Protein AF-A0AAD7Z5D0-F1 (afdb_monomer_lite)

Structure (mmCIF, N/CA/C/O backbone):
data_AF-A0AAD7Z5D0-F1
#
_entry.id   AF-A0AAD7Z5D0-F1
#
loop_
_atom_site.group_PDB
_atom_site.id
_atom_site.type_symbol
_atom_site.label_atom_id
_atom_site.label_alt_id
_atom_site.label_comp_id
_atom_site.label_asym_id
_atom_site.label_entity_id
_atom_site.label_seq_id
_atom_site.pdbx_PDB_ins_code
_atom_site.Cartn_x
_atom_site.Cartn_y
_atom_site.Cartn_z
_atom_site.occupancy
_atom_site.B_iso_or_equiv
_atom_site.auth_seq_id
_atom_site.auth_comp_id
_atom_site.auth_asym_id
_atom_site.auth_atom_id
_atom_site.pdbx_PDB_model_num
ATOM 1 N N . MET A 1 1 ? 23.595 -23.098 -38.738 1.00 36.53 1 MET A N 1
ATOM 2 C CA . MET A 1 1 ? 22.506 -22.731 -37.810 1.00 36.53 1 MET A CA 1
ATOM 3 C C . MET A 1 1 ? 22.556 -21.220 -37.658 1.00 36.53 1 MET A C 1
ATOM 5 O O . MET A 1 1 ? 23.361 -20.707 -36.896 1.00 36.53 1 MET A O 1
ATOM 9 N N . THR A 1 2 ? 21.858 -20.511 -38.540 1.00 38.28 2 THR A N 1
ATOM 10 C CA . THR A 1 2 ? 21.920 -19.050 -38.651 1.00 38.28 2 THR A CA 1
ATOM 11 C C . THR A 1 2 ? 20.898 -18.432 -37.714 1.00 38.28 2 THR A C 1
ATOM 13 O O . THR A 1 2 ? 19.719 -18.778 -37.761 1.00 38.28 2 THR A O 1
ATOM 16 N N . VAL A 1 3 ? 21.382 -17.541 -36.854 1.00 41.56 3 VAL A N 1
ATOM 17 C CA . VAL A 1 3 ? 20.580 -16.677 -35.994 1.00 41.56 3 VAL A CA 1
ATOM 18 C C . VAL A 1 3 ? 19.676 -15.852 -36.906 1.00 41.56 3 VAL A C 1
ATOM 20 O O . VAL A 1 3 ? 20.139 -14.941 -37.585 1.00 41.56 3 VAL A O 1
ATOM 23 N N . TYR A 1 4 ? 18.395 -16.211 -36.978 1.00 44.91 4 TYR A N 1
ATOM 24 C CA . TYR A 1 4 ? 17.385 -15.284 -37.460 1.00 44.91 4 TYR A CA 1
ATOM 25 C C . TYR A 1 4 ? 17.312 -14.177 -36.415 1.00 44.91 4 TYR A C 1
ATOM 27 O O . TYR A 1 4 ? 16.747 -14.367 -35.339 1.00 44.91 4 TYR A O 1
ATOM 35 N N . GLU A 1 5 ? 17.937 -13.038 -36.708 1.00 45.22 5 GLU A N 1
ATOM 36 C CA . GLU A 1 5 ? 17.590 -11.789 -36.047 1.00 45.22 5 GLU A CA 1
ATOM 37 C C . GLU A 1 5 ? 16.078 -11.624 -36.205 1.00 45.22 5 GLU A C 1
ATOM 39 O O . GLU A 1 5 ? 15.574 -11.440 -37.317 1.00 45.22 5 GLU A O 1
ATOM 44 N N . LEU A 1 6 ? 15.342 -11.764 -35.100 1.00 42.31 6 LEU A N 1
ATOM 45 C CA . LEU A 1 6 ? 13.934 -11.402 -35.022 1.00 42.31 6 LEU A CA 1
ATOM 46 C C . LEU A 1 6 ? 13.858 -9.879 -35.188 1.00 42.31 6 LEU A C 1
ATOM 48 O O . LEU A 1 6 ? 13.730 -9.121 -34.228 1.00 42.31 6 LEU A O 1
ATOM 52 N N . ASN A 1 7 ? 13.985 -9.412 -36.426 1.00 45.28 7 ASN A N 1
ATOM 53 C CA . ASN A 1 7 ? 13.687 -8.042 -36.782 1.00 45.28 7 ASN A CA 1
ATOM 54 C C . ASN A 1 7 ? 12.169 -7.893 -36.688 1.00 45.28 7 ASN A C 1
ATOM 56 O O . ASN A 1 7 ? 11.443 -8.108 -37.655 1.00 45.28 7 ASN A O 1
ATOM 60 N N . LEU A 1 8 ? 11.692 -7.515 -35.496 1.00 54.72 8 LEU A N 1
ATOM 61 C CA . LEU A 1 8 ? 10.301 -7.124 -35.241 1.00 54.72 8 LEU A CA 1
ATOM 62 C C . LEU A 1 8 ? 9.867 -5.909 -36.085 1.00 54.72 8 LEU A C 1
ATOM 64 O O . LEU A 1 8 ? 8.707 -5.512 -36.026 1.00 54.72 8 LEU A O 1
ATOM 68 N N . TRP A 1 9 ? 10.786 -5.305 -36.849 1.00 55.31 9 TRP A N 1
ATOM 69 C CA . TRP A 1 9 ? 10.556 -4.099 -37.626 1.00 55.31 9 TRP A CA 1
ATOM 70 C C . TRP A 1 9 ? 11.043 -4.233 -39.076 1.00 55.31 9 TRP A C 1
ATOM 72 O O . TRP A 1 9 ? 12.188 -4.634 -39.301 1.00 55.31 9 TRP A O 1
ATOM 82 N N . PRO A 1 10 ? 10.231 -3.856 -40.082 1.00 53.78 10 PRO A N 1
ATOM 83 C CA . PRO A 1 10 ? 10.698 -3.786 -41.456 1.00 53.78 10 PRO A CA 1
ATOM 84 C C . PRO A 1 10 ? 11.733 -2.652 -41.610 1.00 53.78 10 PRO A C 1
ATOM 86 O O . PRO A 1 10 ? 11.481 -1.525 -41.172 1.00 53.78 10 PRO A O 1
ATOM 89 N N . PRO A 1 11 ? 12.860 -2.890 -42.307 1.00 56.50 11 PRO A N 1
ATOM 90 C CA . PRO A 1 11 ? 14.004 -1.969 -42.377 1.00 56.50 11 PRO A CA 1
ATOM 91 C C . PRO A 1 11 ? 13.724 -0.626 -43.082 1.00 56.50 11 PRO A C 1
ATOM 93 O O . PRO A 1 11 ? 14.608 0.221 -43.177 1.00 56.50 11 PRO A O 1
ATOM 96 N N . ARG A 1 12 ? 12.503 -0.404 -43.590 1.00 54.34 12 ARG A N 1
ATOM 97 C CA . ARG A 1 12 ? 12.103 0.828 -44.294 1.00 54.34 12 ARG A CA 1
ATOM 98 C C . ARG A 1 12 ? 11.588 1.941 -43.374 1.00 54.34 12 ARG A C 1
ATOM 100 O O . ARG A 1 12 ? 11.485 3.079 -43.823 1.00 54.34 12 ARG A O 1
ATOM 107 N N . LEU A 1 13 ? 11.290 1.654 -42.106 1.00 52.97 13 LEU A N 1
ATOM 108 C CA . LEU A 1 13 ? 10.893 2.661 -41.117 1.00 52.97 13 LEU A CA 1
ATOM 109 C C . LEU A 1 13 ? 12.085 2.974 -40.203 1.00 52.97 13 LEU A C 1
ATOM 111 O O . LEU A 1 13 ? 12.395 2.204 -39.302 1.00 52.97 13 LEU A O 1
ATOM 115 N N . LYS A 1 14 ? 12.752 4.114 -40.438 1.00 53.16 14 LYS A N 1
ATOM 116 C CA . LYS A 1 14 ? 13.919 4.591 -39.660 1.00 53.16 14 LYS A CA 1
ATOM 117 C C . LYS A 1 14 ? 13.649 4.762 -38.156 1.00 53.16 14 LYS A C 1
ATOM 119 O O . LYS A 1 14 ? 14.599 4.794 -37.383 1.00 53.16 14 LYS A O 1
ATOM 124 N N . HIS A 1 15 ? 12.382 4.859 -37.749 1.00 52.25 15 HIS A N 1
ATOM 125 C CA . HIS A 1 15 ? 11.949 4.951 -36.356 1.00 52.25 15 HIS A CA 1
ATOM 126 C C . HIS A 1 15 ? 10.662 4.136 -36.158 1.00 52.25 15 HIS A C 1
ATOM 128 O O . HIS A 1 15 ? 9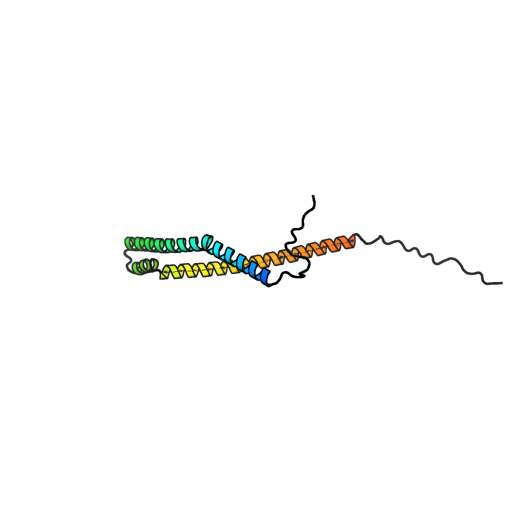.826 4.113 -37.071 1.00 52.25 15 HIS A O 1
ATOM 134 N N . PRO A 1 16 ? 10.464 3.485 -34.994 1.00 56.47 16 PRO A N 1
ATOM 135 C CA . PRO A 1 16 ? 9.164 2.927 -34.658 1.00 56.47 16 PRO A CA 1
ATOM 136 C C . PRO A 1 16 ? 8.124 4.064 -34.704 1.00 56.47 16 PRO A C 1
ATOM 138 O O . PRO A 1 16 ? 8.398 5.160 -34.207 1.00 56.47 16 PRO A O 1
ATOM 141 N N . PRO A 1 17 ? 6.948 3.858 -35.321 1.00 66.50 17 PRO A N 1
ATOM 142 C CA . PRO A 1 17 ? 5.881 4.832 -35.323 1.00 66.50 17 PRO A CA 1
ATOM 143 C C . PRO A 1 17 ? 5.526 5.077 -33.864 1.00 66.50 17 PRO A C 1
ATOM 145 O O . PRO A 1 17 ? 5.142 4.152 -33.149 1.00 66.50 17 PRO A O 1
ATOM 148 N N . LEU A 1 18 ? 5.686 6.327 -33.436 1.00 69.75 18 LEU A N 1
ATOM 149 C CA . LEU A 1 18 ? 5.478 6.802 -32.067 1.00 69.75 18 LEU A CA 1
ATOM 150 C C . LEU A 1 18 ? 4.188 6.231 -31.442 1.00 69.75 18 LEU A C 1
ATOM 152 O O . LEU A 1 18 ? 4.152 5.872 -30.272 1.00 69.75 18 LEU A O 1
ATOM 156 N N . ILE A 1 19 ? 3.160 6.055 -32.278 1.00 72.00 19 ILE A N 1
ATOM 157 C CA . ILE A 1 19 ? 1.860 5.461 -31.958 1.00 72.00 19 ILE A CA 1
ATOM 158 C C . ILE A 1 19 ? 1.975 4.014 -31.449 1.00 72.00 19 ILE A C 1
ATOM 160 O O . ILE A 1 19 ? 1.352 3.686 -30.448 1.00 72.00 19 ILE A O 1
ATOM 164 N N . HIS A 1 20 ? 2.775 3.145 -32.075 1.00 72.38 20 HIS A N 1
ATOM 165 C CA . HIS A 1 20 ? 2.942 1.761 -31.603 1.00 72.38 20 HIS A CA 1
ATOM 166 C C . HIS A 1 20 ? 3.660 1.704 -30.252 1.00 72.38 20 HIS A C 1
ATOM 168 O O . HIS A 1 20 ? 3.299 0.892 -29.404 1.00 72.38 20 HIS A O 1
ATOM 174 N N . MET A 1 21 ? 4.638 2.586 -30.028 1.00 76.12 21 MET A N 1
ATOM 175 C CA . MET A 1 21 ? 5.314 2.690 -28.732 1.00 76.12 21 MET A CA 1
ATOM 176 C C . MET A 1 21 ? 4.361 3.186 -27.638 1.00 76.12 21 MET A C 1
ATOM 178 O O . MET A 1 21 ? 4.342 2.616 -26.550 1.00 76.12 21 MET A O 1
ATOM 182 N N . LEU A 1 22 ? 3.530 4.187 -27.942 1.00 76.44 22 LEU A N 1
ATOM 183 C CA . LEU A 1 22 ? 2.511 4.701 -27.024 1.00 76.44 22 LEU A CA 1
ATOM 184 C C . LEU A 1 22 ? 1.445 3.649 -26.694 1.00 76.44 22 LEU A C 1
ATOM 186 O O . LEU A 1 22 ? 1.100 3.483 -25.528 1.00 76.44 22 LEU A O 1
ATOM 190 N N . ILE A 1 23 ? 0.963 2.901 -27.694 1.00 80.62 23 ILE A N 1
ATOM 191 C CA . ILE A 1 23 ? 0.005 1.804 -27.483 1.00 80.62 23 ILE A CA 1
ATOM 192 C C . ILE A 1 23 ? 0.630 0.726 -26.596 1.00 80.62 23 ILE A C 1
ATOM 194 O O . ILE A 1 23 ? 0.007 0.292 -25.632 1.00 80.62 23 ILE A O 1
ATOM 198 N N . TYR A 1 24 ? 1.872 0.326 -26.874 1.00 82.12 24 TYR A N 1
ATOM 199 C CA . TYR A 1 24 ? 2.571 -0.660 -26.055 1.00 82.12 24 TYR A CA 1
ATOM 200 C C . TYR A 1 24 ? 2.736 -0.185 -24.605 1.00 82.12 24 TYR A C 1
ATOM 202 O O . TYR A 1 24 ? 2.443 -0.934 -23.676 1.00 82.12 24 TYR A O 1
ATOM 210 N N . GLN A 1 25 ? 3.141 1.070 -24.394 1.00 79.00 25 GLN A N 1
ATOM 211 C CA . GLN A 1 25 ? 3.264 1.649 -23.054 1.00 79.00 25 GLN A CA 1
ATOM 212 C C . GLN A 1 25 ? 1.921 1.712 -22.320 1.00 79.00 25 GLN A C 1
ATOM 214 O O . GLN A 1 25 ? 1.865 1.356 -21.146 1.00 79.00 25 GLN A O 1
ATOM 219 N N . ALA A 1 26 ? 0.841 2.105 -22.998 1.00 78.06 26 ALA A N 1
ATOM 220 C CA . ALA A 1 26 ? -0.493 2.151 -22.406 1.00 78.06 26 ALA A CA 1
ATOM 221 C C . ALA A 1 26 ? -1.000 0.752 -22.022 1.00 78.06 26 ALA A C 1
ATOM 223 O O . ALA A 1 26 ? -1.526 0.566 -20.926 1.00 78.06 26 ALA A O 1
ATOM 224 N N . VAL A 1 27 ? -0.794 -0.248 -22.886 1.00 83.62 27 VAL A N 1
ATOM 225 C CA . VAL A 1 27 ? -1.193 -1.641 -22.625 1.00 83.62 27 VAL A CA 1
ATOM 226 C C . VAL A 1 27 ? -0.393 -2.231 -21.467 1.00 83.62 27 VAL A C 1
ATOM 228 O O . VAL A 1 27 ? -0.980 -2.801 -20.550 1.00 83.62 27 VAL A O 1
ATOM 231 N N . MET A 1 28 ? 0.930 -2.053 -21.462 1.00 81.44 28 MET A N 1
ATOM 232 C CA . MET A 1 28 ? 1.769 -2.498 -20.346 1.00 81.44 28 MET A CA 1
ATOM 233 C C . MET A 1 28 ? 1.394 -1.774 -19.051 1.00 81.44 28 MET A C 1
ATOM 235 O O . MET A 1 28 ? 1.298 -2.417 -18.010 1.00 81.44 28 MET A O 1
ATOM 239 N N . GLY A 1 29 ? 1.102 -0.473 -19.122 1.00 78.31 29 GLY A N 1
ATOM 240 C CA . GLY A 1 29 ? 0.588 0.311 -18.003 1.00 78.31 29 GLY A CA 1
ATOM 241 C C . GLY A 1 29 ? -0.697 -0.282 -17.433 1.00 78.31 29 GLY A C 1
ATOM 242 O O . GLY A 1 29 ? -0.734 -0.602 -16.252 1.00 78.31 29 GLY A O 1
ATOM 243 N N . MET A 1 30 ? -1.713 -0.530 -18.266 1.00 78.69 30 MET A N 1
ATOM 244 C CA . MET A 1 30 ? -2.965 -1.152 -17.814 1.00 78.69 30 MET A CA 1
ATOM 245 C C . MET A 1 30 ? -2.749 -2.529 -17.184 1.00 78.69 30 MET A C 1
ATOM 247 O O . MET A 1 30 ? -3.345 -2.820 -16.150 1.00 78.69 30 MET A O 1
ATOM 251 N N . ILE A 1 31 ? -1.911 -3.379 -17.787 1.00 83.44 31 ILE A N 1
ATOM 252 C CA . ILE A 1 31 ? -1.626 -4.718 -17.254 1.00 83.44 31 ILE A CA 1
ATOM 253 C C . ILE A 1 31 ? -0.968 -4.606 -15.878 1.00 83.44 31 ILE A C 1
ATOM 255 O O . ILE A 1 31 ? -1.392 -5.285 -14.944 1.00 83.44 31 ILE A O 1
ATOM 259 N N . ILE A 1 32 ? 0.028 -3.729 -15.736 1.00 83.75 32 ILE A N 1
ATOM 260 C CA . ILE A 1 32 ? 0.732 -3.504 -14.470 1.00 83.75 32 ILE A CA 1
ATOM 261 C C . ILE A 1 32 ? -0.224 -2.932 -13.422 1.00 83.75 32 ILE A C 1
ATOM 263 O O . ILE A 1 32 ? -0.250 -3.428 -12.300 1.00 83.75 32 ILE A O 1
ATOM 267 N N . THR A 1 33 ? -1.042 -1.940 -13.776 1.00 79.88 33 THR A N 1
ATOM 268 C CA . THR A 1 33 ? -2.020 -1.340 -12.861 1.00 79.88 33 THR A CA 1
ATOM 269 C C . THR A 1 33 ? -3.059 -2.361 -12.408 1.00 79.88 33 THR A C 1
ATOM 271 O O . THR A 1 33 ? -3.341 -2.452 -11.216 1.00 79.88 33 THR A O 1
ATOM 274 N N . ASN A 1 34 ? -3.591 -3.171 -13.323 1.00 82.00 34 ASN A N 1
ATOM 275 C CA . ASN A 1 34 ? -4.582 -4.187 -12.982 1.00 82.00 34 ASN A CA 1
ATOM 276 C C . ASN A 1 34 ? -3.974 -5.306 -12.120 1.00 82.00 34 ASN A C 1
ATOM 278 O O . ASN A 1 34 ? -4.568 -5.729 -11.130 1.00 82.00 34 ASN A O 1
ATOM 282 N N . ALA A 1 35 ? -2.756 -5.748 -12.443 1.00 81.25 35 ALA A N 1
ATOM 283 C CA . ALA A 1 35 ? -2.031 -6.718 -11.629 1.00 81.25 35 ALA A CA 1
ATOM 284 C C . ALA A 1 35 ? -1.726 -6.164 -10.228 1.00 81.25 35 ALA A C 1
ATOM 286 O O . ALA A 1 35 ? -1.933 -6.863 -9.239 1.00 81.25 35 ALA A O 1
ATOM 287 N N . ALA A 1 36 ? -1.294 -4.905 -10.125 1.00 81.25 36 ALA A N 1
ATOM 288 C CA . ALA A 1 36 ? -1.055 -4.244 -8.845 1.00 81.25 36 ALA A CA 1
ATOM 289 C C . ALA A 1 36 ? -2.345 -4.125 -8.021 1.00 81.25 36 ALA A C 1
ATOM 291 O O . ALA A 1 36 ? -2.333 -4.397 -6.821 1.00 81.25 36 ALA A O 1
ATOM 292 N N . TYR A 1 37 ? -3.467 -3.795 -8.662 1.00 81.06 37 TYR A N 1
ATOM 293 C CA . TYR A 1 37 ? -4.762 -3.723 -7.994 1.00 81.06 37 TYR A CA 1
ATOM 294 C C . TYR A 1 37 ? -5.173 -5.080 -7.401 1.00 81.06 37 TYR A C 1
ATOM 296 O O . TYR A 1 37 ? -5.480 -5.190 -6.215 1.00 81.06 37 TYR A O 1
ATOM 304 N N . VAL A 1 38 ? -5.116 -6.148 -8.195 1.00 82.56 38 VAL A N 1
ATOM 305 C CA . VAL A 1 38 ? -5.541 -7.481 -7.740 1.00 82.56 38 VAL A CA 1
ATOM 306 C C . VAL A 1 38 ? -4.574 -8.074 -6.711 1.00 82.56 38 VAL A C 1
ATOM 308 O O . VAL A 1 38 ? -4.998 -8.638 -5.705 1.00 82.56 38 VAL A O 1
ATOM 311 N N . VAL A 1 39 ? -3.265 -7.970 -6.939 1.00 83.62 39 VAL A N 1
ATOM 312 C CA . VAL A 1 39 ? -2.269 -8.655 -6.099 1.00 83.62 39 VAL A CA 1
ATOM 313 C C . VAL A 1 39 ? -1.999 -7.897 -4.804 1.00 83.62 39 VAL A C 1
ATOM 315 O O . VAL A 1 39 ? -1.852 -8.518 -3.751 1.00 83.62 39 VAL A O 1
ATOM 318 N N . ILE A 1 40 ? -1.916 -6.569 -4.880 1.00 83.25 40 ILE A N 1
ATOM 319 C CA . ILE A 1 40 ? -1.472 -5.726 -3.768 1.00 83.25 40 ILE A CA 1
ATOM 320 C C . ILE A 1 40 ? -2.677 -5.032 -3.146 1.00 83.25 40 ILE A C 1
ATOM 322 O O . ILE A 1 40 ? -2.938 -5.221 -1.959 1.00 83.25 40 ILE A O 1
ATOM 326 N N . TRP A 1 41 ? -3.436 -4.272 -3.942 1.00 84.31 41 TRP A N 1
ATOM 327 C CA . TRP A 1 41 ? -4.492 -3.417 -3.401 1.00 84.31 41 TRP A CA 1
ATOM 328 C C . TRP A 1 41 ? -5.591 -4.218 -2.705 1.00 84.31 41 TRP A C 1
ATOM 330 O O . TRP A 1 41 ? -5.859 -3.952 -1.543 1.00 84.31 41 TRP A O 1
ATOM 340 N N . GLN A 1 42 ? -6.143 -5.266 -3.327 1.00 86.31 42 GLN A N 1
ATOM 341 C CA . GLN A 1 42 ? -7.184 -6.092 -2.688 1.00 86.31 42 GLN A CA 1
ATOM 342 C C . GLN A 1 42 ? -6.755 -6.708 -1.346 1.00 86.31 42 GLN A C 1
ATOM 344 O O . GLN A 1 42 ? -7.572 -6.886 -0.445 1.00 86.31 42 GLN A O 1
ATOM 349 N N . ARG A 1 43 ? -5.471 -7.053 -1.191 1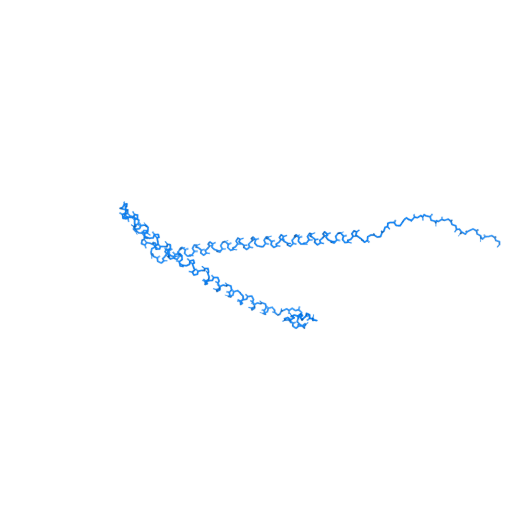.00 86.38 43 ARG A N 1
ATOM 350 C CA . ARG A 1 43 ? -4.948 -7.595 0.073 1.00 86.38 43 ARG A CA 1
ATOM 351 C C . ARG A 1 43 ? -4.846 -6.521 1.148 1.00 86.38 43 ARG A C 1
ATOM 353 O O . ARG A 1 43 ? -5.136 -6.797 2.313 1.00 86.38 43 ARG A O 1
ATOM 360 N N . ILE A 1 44 ? -4.431 -5.322 0.757 1.00 86.19 44 ILE A N 1
ATOM 361 C CA . ILE A 1 44 ? -4.359 -4.161 1.642 1.00 86.19 44 ILE A CA 1
ATOM 362 C C . ILE A 1 44 ? -5.767 -3.747 2.068 1.00 86.19 44 ILE A C 1
ATOM 364 O O . ILE A 1 44 ? -6.010 -3.623 3.259 1.00 86.19 44 ILE A O 1
ATOM 368 N N . ASP A 1 45 ? -6.693 -3.649 1.120 1.00 86.19 45 ASP A N 1
ATOM 369 C CA . ASP A 1 45 ? -8.110 -3.327 1.311 1.00 86.19 45 ASP A CA 1
ATOM 370 C C . ASP A 1 45 ? -8.761 -4.269 2.345 1.00 86.19 45 ASP A C 1
ATOM 372 O O . ASP A 1 45 ? -9.268 -3.839 3.384 1.00 86.19 45 ASP A O 1
ATOM 376 N N . TYR A 1 46 ? -8.583 -5.583 2.162 1.00 87.44 46 TYR A N 1
ATOM 377 C CA . TYR A 1 46 ? -9.007 -6.585 3.142 1.00 87.44 46 TYR A CA 1
ATOM 378 C C . TYR A 1 46 ? -8.346 -6.399 4.518 1.00 87.44 46 TYR A C 1
ATOM 380 O O . TYR A 1 46 ? -9.008 -6.507 5.550 1.00 87.44 46 TYR A O 1
ATOM 388 N N . SER A 1 47 ? -7.045 -6.101 4.554 1.00 89.12 47 SER A N 1
ATOM 389 C CA . SER A 1 47 ? -6.318 -5.892 5.812 1.00 89.12 47 SER A CA 1
ATOM 390 C C . SER A 1 47 ? -6.809 -4.651 6.558 1.00 89.12 47 SER A C 1
ATOM 392 O O . SER A 1 47 ? -6.937 -4.703 7.778 1.00 89.12 47 SER A O 1
ATOM 394 N N . CYS A 1 48 ? -7.131 -3.567 5.847 1.00 88.56 48 CYS A N 1
ATOM 395 C CA . CYS A 1 48 ? -7.727 -2.359 6.416 1.00 88.56 48 CYS A CA 1
ATOM 396 C C . CYS A 1 48 ? -9.065 -2.675 7.081 1.00 88.56 48 CYS A C 1
ATOM 398 O O . CYS A 1 48 ? -9.284 -2.293 8.228 1.00 88.56 48 CYS A O 1
ATOM 400 N N . SER A 1 49 ? -9.925 -3.426 6.389 1.00 87.25 49 SER A N 1
ATOM 401 C CA . SER A 1 49 ? -11.229 -3.827 6.918 1.00 87.25 49 SER A CA 1
ATOM 402 C C . SER A 1 49 ? -11.075 -4.657 8.195 1.00 87.25 49 SER A C 1
ATOM 404 O O . SER A 1 49 ? -11.632 -4.309 9.238 1.00 87.25 49 SER A O 1
ATOM 406 N N . VAL A 1 50 ? -10.241 -5.704 8.160 1.00 90.06 50 VAL A N 1
ATOM 407 C CA . VAL A 1 50 ? -9.978 -6.553 9.333 1.00 90.06 50 VAL A CA 1
ATOM 408 C C . VAL A 1 50 ? -9.383 -5.749 10.488 1.00 90.06 50 VAL A C 1
ATOM 410 O O . VAL A 1 50 ? -9.764 -5.969 11.638 1.00 90.06 50 VAL A O 1
ATOM 413 N N . LEU A 1 51 ? -8.473 -4.814 10.208 1.00 89.50 51 LEU A N 1
ATOM 414 C CA . LEU A 1 51 ? -7.847 -3.987 11.234 1.00 89.50 51 LEU A CA 1
ATOM 415 C C . LEU A 1 51 ? -8.867 -3.064 11.911 1.00 89.50 51 LEU A C 1
ATOM 417 O O . LEU A 1 51 ? -8.884 -3.006 13.137 1.00 89.50 51 LEU A O 1
ATOM 421 N N . CYS A 1 52 ? -9.747 -2.413 11.145 1.00 88.75 52 CYS A N 1
ATOM 422 C CA . CYS A 1 52 ? -10.838 -1.592 11.679 1.00 88.75 52 CYS A CA 1
ATOM 423 C C . CYS A 1 52 ? -11.750 -2.397 12.619 1.00 88.75 52 CYS A C 1
ATOM 425 O O . CYS A 1 52 ? -11.969 -1.990 13.764 1.00 88.75 52 CYS A O 1
ATOM 427 N N . PHE A 1 53 ? -12.193 -3.585 12.190 1.00 89.38 53 PHE A N 1
ATOM 428 C CA . PHE A 1 53 ? -13.014 -4.472 13.025 1.00 89.38 53 PHE A CA 1
ATOM 429 C C . PHE A 1 53 ? -12.278 -4.958 14.276 1.00 89.38 53 PHE A C 1
ATOM 431 O O . PHE A 1 53 ? -12.843 -4.983 15.371 1.00 89.38 53 PHE A O 1
ATOM 438 N N . PHE A 1 54 ? -11.006 -5.336 14.141 1.00 91.12 54 PHE A N 1
ATOM 439 C CA . PHE A 1 54 ? -10.209 -5.788 15.276 1.00 91.12 54 PHE A CA 1
ATOM 440 C C . PHE A 1 54 ? -9.985 -4.659 16.290 1.00 91.12 54 PHE A C 1
ATOM 442 O O . PHE A 1 54 ? -10.140 -4.877 17.491 1.00 91.12 54 PHE A O 1
ATOM 449 N N . CYS A 1 55 ? -9.683 -3.446 15.822 1.00 88.88 55 CYS A N 1
ATOM 450 C CA . CYS A 1 55 ? -9.561 -2.260 16.664 1.00 88.88 55 CYS A CA 1
ATOM 451 C C . CYS A 1 55 ? -10.858 -1.989 17.432 1.00 88.88 55 CYS A C 1
ATOM 453 O O . CYS A 1 55 ? -10.808 -1.847 18.653 1.00 88.88 55 CYS A O 1
ATOM 455 N N . ALA A 1 56 ? -12.011 -2.008 16.761 1.00 88.44 56 ALA A N 1
ATOM 456 C CA . ALA A 1 56 ? -13.304 -1.840 17.421 1.00 88.44 56 ALA A CA 1
ATOM 457 C C . ALA A 1 56 ? -13.546 -2.910 18.501 1.00 88.44 56 ALA A C 1
ATOM 459 O O . ALA A 1 56 ? -13.921 -2.585 19.629 1.00 88.44 56 ALA A O 1
ATOM 460 N N . ALA A 1 57 ? -13.261 -4.182 18.202 1.00 89.00 57 ALA A N 1
ATOM 461 C CA . ALA A 1 57 ? -13.420 -5.283 19.152 1.00 89.00 57 ALA A CA 1
ATOM 462 C C . ALA A 1 57 ? -12.502 -5.151 20.383 1.00 89.00 57 ALA A C 1
ATOM 464 O O . ALA A 1 57 ? -12.935 -5.387 21.514 1.00 89.00 57 ALA A O 1
ATOM 465 N N . VAL A 1 58 ? -11.242 -4.752 20.183 1.00 89.69 58 VAL A N 1
ATOM 466 C CA . VAL A 1 58 ? -10.289 -4.509 21.278 1.00 89.69 58 VAL A CA 1
ATOM 467 C C . VAL A 1 58 ? -10.745 -3.337 22.141 1.00 89.69 58 VAL A C 1
ATOM 469 O O . VAL A 1 58 ? -10.722 -3.440 23.368 1.00 89.69 58 VAL A O 1
ATOM 472 N N . ILE A 1 59 ? -11.203 -2.249 21.519 1.00 88.94 59 ILE A N 1
ATOM 473 C CA . ILE A 1 59 ? -11.709 -1.074 22.230 1.00 88.94 59 ILE A CA 1
ATOM 474 C C . ILE A 1 59 ? -12.955 -1.428 23.049 1.00 88.94 59 ILE A C 1
ATOM 476 O O . ILE A 1 59 ? -13.055 -1.030 24.209 1.00 88.94 59 ILE A O 1
ATOM 480 N N . ARG A 1 60 ? -13.875 -2.227 22.497 1.00 87.81 60 ARG A N 1
ATOM 481 C CA . ARG A 1 60 ? -15.055 -2.710 23.231 1.00 87.81 60 ARG A CA 1
ATOM 482 C C . ARG A 1 60 ? -14.673 -3.554 24.439 1.00 87.81 60 ARG A C 1
ATOM 484 O O . ARG A 1 60 ? -15.161 -3.283 25.531 1.00 87.81 60 ARG A O 1
ATOM 491 N N . LYS A 1 61 ? -13.735 -4.494 24.284 1.00 87.06 61 LYS A N 1
ATOM 492 C CA . LYS A 1 61 ? -13.201 -5.262 25.421 1.00 87.06 61 LYS A CA 1
ATOM 493 C C . LYS A 1 61 ? -12.559 -4.371 26.481 1.00 87.06 61 LYS A C 1
ATOM 495 O O . LYS A 1 61 ? -12.750 -4.600 27.670 1.00 87.06 61 LYS A O 1
ATOM 500 N N . LEU A 1 62 ? -11.800 -3.358 26.069 1.00 86.44 62 LEU A N 1
ATOM 501 C CA . LEU A 1 62 ? -11.211 -2.393 26.997 1.00 86.44 62 LEU A CA 1
ATOM 502 C C . LEU A 1 62 ? -12.287 -1.608 27.747 1.00 86.44 62 LEU A C 1
ATOM 504 O O . LEU A 1 62 ? -12.157 -1.412 28.952 1.00 86.44 62 LEU A O 1
ATOM 508 N N . ASN A 1 63 ? -13.354 -1.205 27.058 1.00 86.81 63 ASN A N 1
ATOM 509 C CA . ASN A 1 63 ? -14.484 -0.525 27.675 1.00 86.81 63 ASN A CA 1
ATOM 510 C C . ASN A 1 63 ? -15.185 -1.424 28.708 1.00 86.81 63 ASN A C 1
ATOM 512 O O . ASN A 1 63 ? -15.387 -0.999 29.840 1.00 86.81 63 ASN A O 1
ATOM 516 N N . GLU A 1 64 ? -15.455 -2.688 28.375 1.00 86.12 64 GLU A N 1
ATOM 517 C CA . GLU A 1 64 ? -16.026 -3.664 29.318 1.00 86.12 64 GLU A CA 1
ATOM 518 C C . GLU A 1 64 ? -15.136 -3.879 30.553 1.00 86.12 64 GLU A C 1
ATOM 520 O O . GLU A 1 64 ? -15.636 -3.965 31.673 1.00 86.12 64 GLU A O 1
ATOM 525 N N . CYS A 1 65 ? -13.815 -3.936 30.366 1.00 86.69 65 CYS A N 1
ATOM 526 C CA . CYS A 1 65 ? -12.861 -4.124 31.458 1.00 86.69 65 CYS A CA 1
ATOM 527 C C . CYS A 1 65 ? -12.691 -2.887 32.356 1.00 86.69 65 CYS A C 1
ATOM 529 O O . CYS A 1 65 ? -12.408 -3.043 33.543 1.00 86.69 65 CYS A O 1
ATOM 531 N N . LEU A 1 66 ? -12.790 -1.677 31.797 1.00 86.44 66 LEU A N 1
ATOM 532 C CA . LEU A 1 66 ? -12.413 -0.427 32.475 1.00 86.44 66 LEU A CA 1
ATOM 533 C C . LEU A 1 66 ? -13.604 0.497 32.782 1.00 86.44 66 LEU A C 1
ATOM 535 O O . LEU A 1 66 ? -13.423 1.490 33.483 1.00 86.44 66 LEU A O 1
ATOM 539 N N . GLY A 1 67 ? -14.803 0.193 32.275 1.00 83.19 67 GLY A N 1
ATOM 540 C CA . GLY A 1 67 ? -16.013 1.005 32.451 1.00 83.19 67 GLY A CA 1
ATOM 541 C C . GLY A 1 67 ? -15.940 2.385 31.788 1.00 83.19 67 GLY A C 1
ATOM 542 O O . GLY A 1 67 ? -16.530 3.340 32.288 1.00 83.19 67 GLY A O 1
ATOM 543 N N . LEU A 1 68 ? -15.171 2.528 30.705 1.00 79.19 68 LEU A N 1
ATOM 544 C CA . LEU A 1 68 ? -14.897 3.819 30.072 1.00 79.19 68 LEU A CA 1
ATOM 545 C C . LEU A 1 68 ? -15.917 4.140 28.965 1.00 79.19 68 LEU A C 1
ATOM 547 O O . LEU A 1 68 ? -15.665 3.899 27.784 1.00 79.19 68 LEU A O 1
ATOM 551 N N . GLU A 1 69 ? -17.035 4.772 29.329 1.00 73.38 69 GLU A N 1
ATOM 552 C CA . GLU A 1 69 ? -18.101 5.145 28.378 1.00 73.38 69 GLU A CA 1
ATOM 553 C C . GLU A 1 69 ? -17.613 6.002 27.193 1.00 73.38 69 GLU A C 1
ATOM 555 O O . GLU A 1 69 ? -18.082 5.813 26.075 1.00 73.38 69 GLU A O 1
ATOM 560 N N . ILE A 1 70 ? -16.612 6.868 27.399 1.00 70.50 70 ILE A N 1
ATOM 561 C CA . ILE A 1 70 ? -16.032 7.748 26.360 1.00 70.50 70 ILE A CA 1
ATOM 562 C C . ILE A 1 70 ? -15.425 6.964 25.185 1.00 70.50 70 ILE A C 1
ATOM 564 O O . ILE A 1 70 ? -15.381 7.459 24.061 1.00 70.50 70 ILE A O 1
ATOM 568 N N . VAL A 1 71 ? -14.952 5.736 25.408 1.00 78.31 71 VAL A N 1
ATOM 569 C CA . VAL A 1 71 ? -14.284 4.954 24.351 1.00 78.31 71 VAL A CA 1
ATOM 570 C C . VAL A 1 71 ? -15.292 4.186 23.487 1.00 78.31 71 VAL A C 1
ATOM 572 O O . VAL A 1 71 ? -14.919 3.596 22.473 1.00 78.31 71 VAL A O 1
ATOM 575 N N . LYS A 1 72 ? -16.582 4.219 23.849 1.00 77.44 72 LYS A N 1
ATOM 576 C CA . LYS A 1 72 ? -17.660 3.616 23.061 1.00 77.44 72 LYS A CA 1
ATOM 577 C C . LYS A 1 72 ? -17.821 4.309 21.707 1.00 77.44 72 LYS A C 1
ATOM 579 O O . LYS A 1 72 ? -17.831 3.627 20.688 1.00 77.44 72 LYS A O 1
ATOM 584 N N . ASP A 1 73 ? -17.810 5.640 21.698 1.00 82.56 73 ASP A N 1
ATOM 585 C CA . ASP A 1 73 ? -17.913 6.436 20.468 1.00 82.56 73 ASP A CA 1
ATOM 586 C C . ASP A 1 73 ? -16.740 6.162 19.513 1.00 82.56 73 ASP A C 1
ATOM 588 O O . ASP A 1 73 ? -16.899 6.165 18.295 1.00 82.56 73 ASP A O 1
ATOM 592 N N . VAL A 1 74 ? -15.556 5.862 20.061 1.00 82.12 74 VAL A N 1
ATOM 593 C CA . VAL A 1 74 ? -14.366 5.509 19.272 1.00 82.12 74 VAL A CA 1
ATOM 594 C C . VAL A 1 74 ? -14.498 4.114 18.659 1.00 82.12 74 VAL A C 1
ATOM 596 O O . VAL A 1 74 ? -14.136 3.924 17.500 1.00 82.12 74 VAL A O 1
ATOM 599 N N . ALA A 1 75 ? -15.033 3.139 19.402 1.00 82.75 75 ALA A N 1
ATOM 600 C CA . ALA A 1 75 ? -15.301 1.808 18.855 1.00 82.75 75 ALA A CA 1
ATOM 601 C C . ALA A 1 75 ? -16.333 1.857 17.725 1.00 82.75 75 ALA A C 1
ATOM 603 O O . ALA A 1 75 ? -16.133 1.226 16.689 1.00 82.75 75 ALA A O 1
ATOM 604 N N . ASP A 1 76 ? -17.402 2.628 17.915 1.00 83.56 76 ASP A N 1
ATOM 605 C CA . ASP A 1 76 ? -18.466 2.768 16.923 1.00 83.56 76 ASP A CA 1
ATOM 606 C C . ASP A 1 76 ? -17.976 3.552 15.694 1.00 83.56 76 ASP A C 1
ATOM 608 O O . ASP A 1 76 ? -18.314 3.212 14.560 1.00 83.56 76 ASP A O 1
ATOM 612 N N . TRP A 1 77 ? -17.083 4.531 15.883 1.00 86.31 77 TRP A N 1
ATOM 613 C CA . TRP A 1 77 ? -16.389 5.177 14.771 1.00 86.31 77 TRP A CA 1
ATOM 614 C C . TRP A 1 77 ? -15.496 4.200 13.994 1.00 86.31 77 TRP A C 1
ATOM 616 O O . TRP A 1 77 ? -15.523 4.221 12.765 1.00 86.31 77 TRP A O 1
ATOM 626 N N . CYS A 1 78 ? -14.750 3.314 14.665 1.00 83.81 78 CYS A N 1
ATOM 627 C CA . CYS A 1 78 ? -13.888 2.324 14.004 1.00 83.81 78 CYS A CA 1
ATOM 628 C C . CYS A 1 78 ? -14.651 1.320 13.122 1.00 83.81 78 CYS A C 1
ATOM 630 O O . CYS A 1 78 ? -14.058 0.789 12.186 1.00 83.81 78 CYS A O 1
ATOM 632 N N . GLU A 1 79 ? -15.931 1.062 13.397 1.00 83.69 79 GLU A N 1
ATOM 633 C CA . GLU A 1 79 ? -16.792 0.227 12.544 1.00 83.69 79 GLU A CA 1
ATOM 634 C C . GLU A 1 79 ? -17.481 1.012 11.423 1.00 83.69 79 GLU A C 1
ATOM 636 O O . GLU A 1 79 ? -18.095 0.413 10.539 1.00 83.69 79 GLU A O 1
ATOM 641 N N . SER A 1 80 ? -17.386 2.343 11.432 1.00 86.19 80 SER A N 1
ATOM 642 C CA . SER A 1 80 ? -17.944 3.167 10.365 1.00 86.19 80 SER A CA 1
ATOM 643 C C . SER A 1 80 ? -17.128 3.048 9.076 1.00 86.19 80 SER A C 1
ATOM 645 O O . SER A 1 80 ? -15.896 2.967 9.096 1.00 86.19 80 SER A O 1
ATOM 647 N N . GLU A 1 81 ? -17.812 3.146 7.933 1.00 83.81 81 GLU A N 1
ATOM 648 C CA . GLU A 1 81 ? -17.164 3.238 6.616 1.00 83.81 81 GLU A CA 1
ATOM 649 C C . GLU A 1 81 ? -16.178 4.418 6.543 1.00 83.81 81 GLU A C 1
ATOM 651 O O . GLU A 1 81 ? -15.155 4.337 5.873 1.00 83.81 81 GLU A O 1
ATOM 656 N N . CYS A 1 82 ? -16.409 5.485 7.316 1.00 84.00 82 CYS A N 1
ATOM 657 C CA . CYS A 1 82 ? -15.527 6.650 7.366 1.00 84.00 82 CYS A CA 1
ATOM 658 C C . CYS A 1 82 ? -14.132 6.317 7.926 1.00 84.00 82 CYS A C 1
ATOM 660 O O . CYS A 1 82 ? -13.123 6.774 7.387 1.00 84.00 82 CYS A O 1
ATOM 662 N N . ALA A 1 83 ? -14.047 5.499 8.982 1.00 85.25 83 ALA A N 1
ATOM 663 C CA . ALA A 1 83 ? -12.757 5.077 9.534 1.00 85.25 83 ALA A CA 1
ATOM 664 C C . ALA A 1 83 ? -11.980 4.208 8.539 1.00 85.25 83 ALA A C 1
ATOM 666 O O . ALA A 1 83 ? -10.765 4.363 8.385 1.00 85.25 83 ALA A O 1
ATOM 667 N N . TYR A 1 84 ? -12.697 3.335 7.831 1.00 86.06 84 TYR A N 1
ATOM 668 C CA . TYR A 1 84 ? -12.139 2.522 6.761 1.00 86.06 84 TYR A CA 1
ATOM 669 C C . TYR A 1 84 ? -11.597 3.379 5.610 1.00 86.06 84 TYR A C 1
ATOM 671 O O . TYR A 1 84 ? -10.435 3.229 5.227 1.00 86.06 84 TYR A O 1
ATOM 679 N N . ASP A 1 85 ? -12.395 4.319 5.106 1.00 86.44 85 ASP A N 1
ATOM 680 C CA . ASP A 1 85 ? -12.011 5.206 4.007 1.00 86.44 85 ASP A CA 1
ATOM 681 C C . ASP A 1 85 ? -10.808 6.077 4.375 1.00 86.44 85 ASP A C 1
ATOM 683 O O . ASP A 1 85 ? -9.880 6.237 3.575 1.00 86.44 85 ASP A O 1
ATOM 687 N N . MET A 1 86 ? -10.769 6.600 5.604 1.00 88.12 86 MET A N 1
ATOM 688 C CA . MET A 1 86 ? -9.620 7.356 6.105 1.00 88.12 86 MET A CA 1
ATOM 689 C C . MET A 1 86 ? -8.356 6.495 6.181 1.00 88.12 86 MET A C 1
ATOM 691 O O . MET A 1 86 ? -7.282 6.947 5.767 1.00 88.12 86 MET A O 1
ATOM 695 N N . LEU A 1 87 ? -8.462 5.258 6.672 1.00 88.12 87 LEU A N 1
ATOM 696 C CA . LEU A 1 87 ? -7.333 4.331 6.757 1.00 88.12 87 LEU A CA 1
ATOM 697 C C . LEU A 1 87 ? -6.829 3.936 5.362 1.00 88.12 87 LEU A C 1
ATOM 699 O O . LEU A 1 87 ? -5.630 4.018 5.088 1.00 88.12 87 LEU A O 1
ATOM 703 N N . SER A 1 88 ? -7.745 3.579 4.463 1.00 87.19 88 SER A N 1
ATOM 704 C CA . SER A 1 88 ? -7.460 3.220 3.072 1.00 87.19 88 SER A CA 1
ATOM 705 C C . SER A 1 88 ? -6.804 4.375 2.304 1.00 87.19 88 SER A C 1
ATOM 707 O O . SER A 1 88 ? -5.773 4.200 1.643 1.00 87.19 88 SER A O 1
ATOM 709 N N . THR A 1 89 ? -7.318 5.596 2.471 1.00 86.50 89 THR A N 1
ATOM 710 C CA . THR A 1 89 ? -6.735 6.808 1.873 1.00 86.50 89 THR A CA 1
ATOM 711 C C . THR A 1 89 ? -5.340 7.083 2.430 1.00 86.50 89 THR A C 1
ATOM 713 O O . THR A 1 89 ? -4.408 7.356 1.671 1.00 86.50 89 THR A O 1
ATOM 716 N N . SER A 1 90 ? -5.158 6.957 3.746 1.00 89.00 90 SER A N 1
ATOM 717 C CA . SER A 1 90 ? -3.855 7.161 4.390 1.00 89.00 90 SER A CA 1
ATOM 718 C C . SER A 1 90 ? -2.814 6.169 3.870 1.00 89.00 90 SER A C 1
ATOM 720 O O . SER A 1 90 ? -1.699 6.560 3.520 1.00 89.00 90 SER A O 1
ATOM 722 N N . ILE A 1 91 ? -3.184 4.894 3.742 1.00 88.62 91 ILE A N 1
ATOM 723 C CA . ILE A 1 91 ? -2.298 3.859 3.201 1.00 88.62 91 ILE A CA 1
ATOM 724 C C . ILE A 1 91 ? -2.005 4.101 1.716 1.00 88.62 91 ILE A C 1
ATOM 726 O O . ILE A 1 91 ? -0.858 3.945 1.298 1.00 88.62 91 ILE A O 1
ATOM 730 N N . SER A 1 92 ? -2.982 4.566 0.932 1.00 86.12 92 SER A N 1
ATOM 731 C CA . SER A 1 92 ? -2.763 4.968 -0.468 1.00 86.12 92 SER A CA 1
ATOM 732 C C . SER A 1 92 ? -1.697 6.054 -0.591 1.00 86.12 92 SER A C 1
ATOM 734 O O . SER A 1 92 ? -0.781 5.941 -1.406 1.00 86.12 92 SER A O 1
ATOM 736 N N . ILE A 1 93 ? -1.784 7.098 0.240 1.00 85.44 93 ILE A N 1
ATOM 737 C CA . ILE A 1 93 ? -0.815 8.201 0.249 1.00 85.44 93 ILE A CA 1
ATOM 738 C C . ILE A 1 93 ? 0.575 7.687 0.638 1.00 85.44 93 ILE A C 1
ATOM 740 O O . ILE A 1 93 ? 1.563 8.029 -0.014 1.00 85.44 93 ILE A O 1
ATOM 744 N N . LEU A 1 94 ? 0.664 6.829 1.658 1.00 87.06 94 LEU A N 1
ATOM 745 C CA . LEU A 1 94 ? 1.933 6.233 2.081 1.00 87.06 94 LEU A CA 1
ATOM 746 C C . LEU A 1 94 ? 2.557 5.356 0.986 1.00 87.06 94 LEU A C 1
ATOM 748 O O . LEU A 1 94 ? 3.764 5.434 0.764 1.00 87.06 94 LEU A O 1
ATOM 752 N N . LEU A 1 95 ? 1.754 4.572 0.263 1.00 83.38 95 LEU A N 1
ATOM 753 C CA . LEU A 1 95 ? 2.219 3.774 -0.874 1.00 83.38 95 LEU A CA 1
ATOM 754 C C . LEU A 1 95 ? 2.732 4.652 -2.017 1.00 83.38 95 LEU A C 1
ATOM 756 O O . LEU A 1 95 ? 3.770 4.342 -2.599 1.00 83.38 95 LEU A O 1
ATOM 760 N N . LEU A 1 96 ? 2.045 5.757 -2.319 1.00 83.50 96 LEU A N 1
ATOM 761 C CA . LEU A 1 96 ? 2.493 6.720 -3.328 1.00 83.50 96 LEU A CA 1
ATOM 762 C C . LEU A 1 96 ? 3.824 7.369 -2.941 1.00 83.50 96 LEU A C 1
ATOM 764 O O . LEU A 1 96 ? 4.728 7.451 -3.772 1.00 83.50 96 LEU A O 1
ATOM 768 N N . LEU A 1 97 ? 3.969 7.786 -1.682 1.00 83.62 97 LEU A N 1
ATOM 769 C CA . LEU A 1 97 ? 5.229 8.325 -1.167 1.00 83.62 97 LEU A CA 1
ATOM 770 C C . LEU A 1 97 ? 6.351 7.288 -1.254 1.00 83.62 97 LEU A C 1
ATOM 772 O O . LEU A 1 97 ? 7.454 7.606 -1.699 1.00 83.62 97 LEU A O 1
ATOM 776 N N . TRP A 1 98 ? 6.068 6.040 -0.884 1.00 85.12 98 TRP A N 1
ATOM 777 C CA . TRP A 1 98 ? 7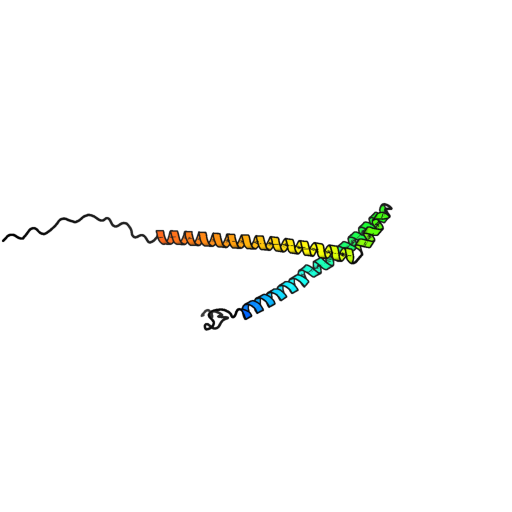.044 4.959 -0.962 1.00 85.12 98 TRP A CA 1
ATOM 778 C C . TRP A 1 98 ? 7.467 4.674 -2.407 1.00 85.12 9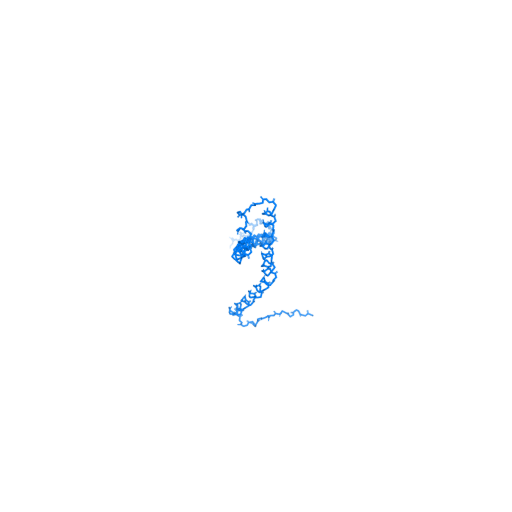8 TRP A C 1
A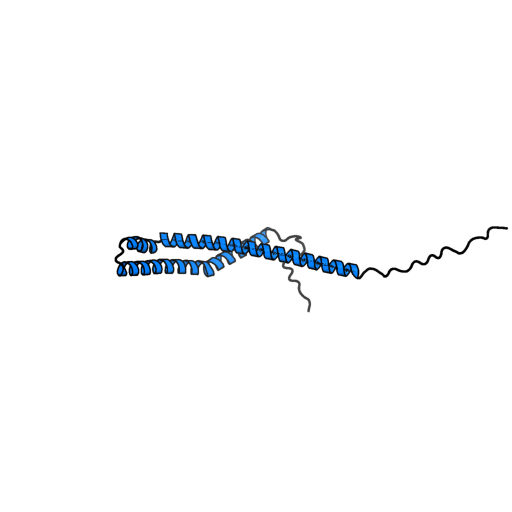TOM 780 O O . TRP A 1 98 ? 8.658 4.547 -2.688 1.00 85.12 98 TRP A O 1
ATOM 790 N N . LEU A 1 99 ? 6.514 4.651 -3.343 1.00 83.00 99 LEU A N 1
ATOM 791 C CA . LEU A 1 99 ? 6.787 4.488 -4.770 1.00 83.00 99 LEU A CA 1
ATOM 792 C C . LEU A 1 99 ? 7.638 5.640 -5.319 1.00 83.00 99 LEU A C 1
ATOM 794 O O . LEU A 1 99 ? 8.566 5.396 -6.094 1.00 83.00 99 LEU A O 1
ATOM 798 N N . LEU A 1 100 ? 7.356 6.880 -4.911 1.00 79.38 100 LEU A N 1
ATOM 799 C CA . LEU A 1 100 ? 8.131 8.051 -5.321 1.00 79.38 100 LEU A CA 1
ATOM 800 C C . LEU A 1 100 ? 9.590 7.932 -4.859 1.00 79.38 100 LEU A C 1
ATOM 802 O O . LEU A 1 100 ? 10.506 8.106 -5.662 1.00 79.38 100 LEU A O 1
ATOM 806 N N . ILE A 1 101 ? 9.803 7.554 -3.596 1.00 83.25 101 ILE A N 1
ATOM 807 C CA . ILE A 1 101 ? 11.140 7.333 -3.026 1.00 83.25 101 ILE A CA 1
ATOM 808 C C . ILE A 1 101 ? 11.859 6.182 -3.743 1.00 83.25 101 ILE A C 1
ATOM 810 O O . ILE A 1 101 ? 13.036 6.301 -4.097 1.00 83.25 101 ILE A O 1
ATOM 814 N N . ALA A 1 102 ? 11.164 5.071 -3.997 1.00 76.44 102 ALA A N 1
ATOM 815 C CA . ALA A 1 102 ? 11.731 3.928 -4.708 1.00 76.44 102 ALA A CA 1
ATOM 816 C C . ALA A 1 102 ? 12.138 4.295 -6.146 1.00 76.44 102 ALA A C 1
ATOM 818 O O . ALA A 1 102 ? 13.199 3.878 -6.615 1.00 76.44 102 ALA A O 1
ATOM 819 N N . THR A 1 103 ? 11.334 5.119 -6.823 1.00 80.75 103 THR A N 1
ATOM 820 C CA . THR A 1 103 ? 11.611 5.583 -8.190 1.00 80.75 103 THR A CA 1
ATOM 821 C C . THR A 1 103 ? 12.825 6.507 -8.227 1.00 80.75 103 THR A C 1
ATOM 823 O O . THR A 1 103 ? 13.703 6.318 -9.067 1.00 80.75 103 THR A O 1
ATOM 826 N N . ASP A 1 104 ? 12.931 7.453 -7.290 1.00 79.19 104 ASP A N 1
ATOM 827 C CA . ASP A 1 104 ? 14.108 8.323 -7.179 1.00 79.19 104 ASP A CA 1
ATOM 828 C C . ASP A 1 104 ? 15.385 7.509 -6.911 1.00 79.19 104 ASP A C 1
ATOM 830 O O . ASP A 1 104 ? 16.411 7.672 -7.577 1.00 79.19 104 ASP A O 1
ATOM 834 N N . THR A 1 105 ? 15.293 6.525 -6.015 1.00 81.19 105 THR A N 1
ATOM 835 C CA . THR A 1 105 ? 16.398 5.605 -5.715 1.00 81.19 105 THR A CA 1
ATOM 836 C C . THR A 1 105 ? 16.826 4.813 -6.956 1.00 81.19 105 THR A C 1
ATOM 838 O O . THR A 1 105 ? 18.022 4.696 -7.237 1.00 81.19 105 THR A O 1
ATOM 841 N N . ALA A 1 106 ? 15.869 4.307 -7.740 1.00 73.12 106 ALA A N 1
ATOM 842 C CA . ALA A 1 106 ? 16.146 3.591 -8.983 1.00 73.12 106 ALA A CA 1
ATOM 843 C C . ALA A 1 106 ? 16.806 4.499 -10.037 1.00 73.12 106 ALA A C 1
ATOM 845 O O . ALA A 1 106 ? 17.795 4.099 -10.658 1.00 73.12 106 ALA A O 1
ATOM 846 N N . CYS A 1 107 ? 16.327 5.736 -10.196 1.00 80.75 107 CYS A N 1
ATOM 847 C CA . CYS A 1 107 ? 16.935 6.738 -11.075 1.00 80.75 107 CYS A CA 1
ATOM 848 C C . CYS A 1 107 ? 18.388 7.038 -10.678 1.00 80.75 107 CYS A C 1
ATOM 850 O O . CYS A 1 107 ? 19.277 7.074 -11.537 1.00 80.75 107 CYS A O 1
ATOM 852 N N . ASN A 1 108 ? 18.656 7.187 -9.380 1.00 81.00 108 ASN A N 1
ATOM 853 C CA . ASN A 1 108 ? 20.005 7.401 -8.858 1.00 81.00 108 ASN A CA 1
ATOM 854 C C . ASN A 1 108 ? 20.927 6.202 -9.131 1.00 81.00 108 ASN A C 1
ATOM 856 O O . ASN A 1 108 ? 22.084 6.382 -9.533 1.00 81.00 108 ASN A O 1
ATOM 860 N N . LEU A 1 109 ? 20.416 4.976 -8.992 1.00 74.75 109 LEU A N 1
ATOM 861 C CA . LEU A 1 109 ? 21.166 3.752 -9.279 1.00 74.75 109 LEU A CA 1
ATOM 862 C C . LEU A 1 109 ? 21.531 3.641 -10.767 1.00 74.75 109 LEU A C 1
ATOM 864 O O . LEU A 1 109 ? 22.688 3.384 -11.103 1.00 74.75 109 LEU A O 1
ATOM 868 N N . ILE A 1 110 ? 20.568 3.900 -11.658 1.00 81.50 110 ILE A N 1
ATOM 869 C CA . ILE A 1 110 ? 20.779 3.901 -13.113 1.00 81.50 110 ILE A CA 1
ATOM 870 C C . ILE A 1 110 ? 21.812 4.963 -13.491 1.00 81.50 110 ILE A C 1
ATOM 872 O O . ILE A 1 110 ? 22.777 4.662 -14.191 1.00 81.50 110 ILE A O 1
ATOM 876 N N . THR A 1 111 ? 21.665 6.184 -12.975 1.00 81.94 111 THR A N 1
ATOM 877 C CA . THR A 1 111 ? 22.596 7.288 -13.254 1.00 81.94 111 THR A CA 1
ATOM 878 C C . THR A 1 111 ? 24.017 6.943 -12.805 1.00 81.94 111 THR A C 1
ATOM 880 O O . THR A 1 111 ? 24.991 7.217 -13.510 1.00 81.94 111 THR A O 1
ATOM 883 N N . THR A 1 112 ? 24.153 6.284 -11.654 1.00 82.19 112 THR A N 1
ATOM 884 C CA . THR A 1 112 ? 25.449 5.823 -11.140 1.00 82.19 112 THR A CA 1
ATOM 885 C C . THR A 1 112 ? 26.039 4.715 -12.014 1.00 82.19 112 THR A C 1
ATOM 887 O O . THR A 1 112 ? 27.223 4.765 -12.351 1.00 82.19 112 THR A O 1
ATOM 890 N N . GLY A 1 113 ? 25.219 3.751 -12.440 1.00 77.25 113 GLY A N 1
ATOM 891 C CA . GLY A 1 113 ? 25.623 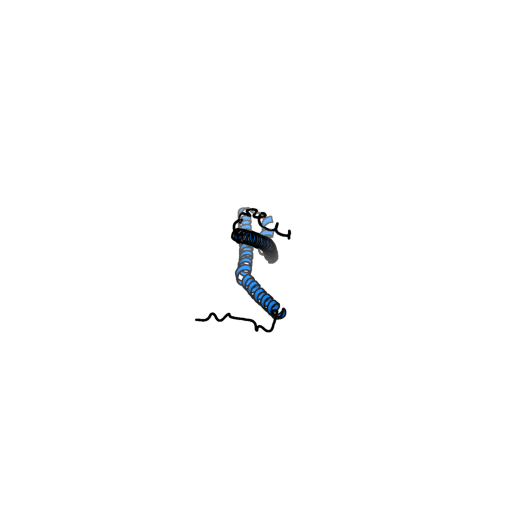2.671 -13.342 1.00 77.25 113 GLY A CA 1
ATOM 892 C C . GLY A 1 113 ? 26.071 3.170 -14.720 1.00 77.25 113 GLY A C 1
ATOM 893 O O . GLY A 1 113 ? 27.073 2.685 -15.252 1.00 77.25 113 GLY A O 1
ATOM 894 N N . VAL A 1 114 ? 25.397 4.186 -15.269 1.00 82.38 114 VAL A N 1
ATOM 895 C CA . VAL A 1 114 ? 25.792 4.850 -16.525 1.00 82.38 114 VAL A CA 1
ATOM 896 C C . VAL A 1 114 ? 27.151 5.534 -16.369 1.00 82.38 114 VAL A C 1
ATOM 898 O O . VAL A 1 114 ? 28.066 5.266 -17.143 1.00 82.38 114 VAL A O 1
ATOM 901 N N . ARG A 1 115 ? 27.350 6.326 -15.306 1.00 82.50 115 ARG A N 1
ATOM 902 C CA . ARG A 1 115 ? 28.653 6.969 -15.037 1.00 82.50 115 ARG A CA 1
ATOM 903 C C . ARG A 1 115 ? 29.777 5.952 -14.842 1.00 82.50 115 ARG A C 1
ATOM 905 O O . ARG A 1 115 ? 30.920 6.193 -15.228 1.00 82.50 115 ARG A O 1
ATOM 912 N N . PHE A 1 116 ? 29.476 4.816 -14.218 1.00 82.31 116 PHE A N 1
ATOM 913 C CA . PHE A 1 116 ? 30.444 3.744 -14.019 1.00 82.31 116 PHE A CA 1
ATOM 914 C C . PHE A 1 116 ? 30.835 3.075 -15.344 1.00 82.31 116 PHE A C 1
ATOM 916 O O . PHE A 1 116 ? 32.021 2.877 -15.612 1.00 82.31 116 PHE A O 1
ATOM 923 N N . THR A 1 117 ? 29.858 2.787 -16.206 1.00 79.25 117 THR A N 1
ATOM 924 C CA . THR A 1 117 ? 30.113 2.215 -17.537 1.00 79.25 117 THR A CA 1
ATOM 925 C C . THR A 1 117 ? 30.841 3.190 -18.464 1.00 79.25 117 THR A C 1
ATOM 927 O O . THR A 1 117 ? 31.719 2.759 -19.213 1.00 79.25 117 THR A O 1
ATOM 930 N N . GLU A 1 118 ? 30.570 4.493 -18.372 1.00 82.00 118 GLU A N 1
ATOM 931 C CA . GLU A 1 118 ? 31.343 5.532 -19.067 1.00 82.00 118 GLU A CA 1
ATOM 932 C C . GLU A 1 118 ? 32.805 5.565 -18.606 1.00 82.00 118 GLU A C 1
ATOM 934 O O . GLU A 1 118 ? 33.707 5.491 -19.440 1.00 82.00 118 GLU A O 1
ATOM 939 N N . LYS A 1 119 ? 33.064 5.556 -17.292 1.00 81.50 119 LYS A N 1
ATOM 940 C CA . LYS A 1 119 ? 34.438 5.505 -16.756 1.00 81.50 119 LYS A CA 1
ATOM 941 C C . LYS A 1 119 ? 35.199 4.251 -17.189 1.00 81.50 119 LYS A C 1
ATOM 943 O O . LYS A 1 119 ? 36.385 4.332 -17.510 1.00 81.50 119 LYS A O 1
ATOM 948 N N . ILE A 1 120 ? 34.538 3.092 -17.225 1.00 80.62 120 ILE A N 1
ATOM 949 C CA . ILE A 1 120 ? 35.145 1.852 -17.735 1.00 80.62 120 ILE A CA 1
ATOM 950 C C . ILE A 1 120 ? 35.472 1.985 -19.226 1.00 80.62 120 ILE A C 1
ATOM 952 O O . ILE A 1 120 ? 36.565 1.601 -19.649 1.00 80.62 120 ILE A O 1
ATOM 956 N N . ARG A 1 121 ? 34.559 2.554 -20.022 1.00 79.31 121 ARG A N 1
ATOM 957 C CA . ARG A 1 121 ? 34.776 2.793 -21.455 1.00 79.31 121 ARG A CA 1
ATOM 958 C C . ARG A 1 121 ? 35.974 3.716 -21.693 1.00 79.31 121 ARG A C 1
ATOM 960 O O . ARG A 1 121 ? 36.818 3.396 -22.526 1.00 79.31 121 ARG A O 1
ATOM 967 N N . GLU A 1 122 ? 36.086 4.810 -20.943 1.00 81.31 122 GLU A N 1
ATOM 968 C CA . GLU A 1 122 ? 37.226 5.734 -21.013 1.00 81.31 122 GLU A CA 1
ATOM 969 C C . GLU A 1 122 ? 38.549 5.063 -20.620 1.00 81.31 122 GLU A C 1
ATOM 971 O O . GLU A 1 122 ? 39.572 5.259 -21.281 1.00 81.31 122 GLU A O 1
ATOM 976 N N . PHE A 1 123 ? 38.539 4.234 -19.573 1.00 77.44 123 PHE A N 1
ATOM 977 C CA . PHE A 1 123 ? 39.721 3.494 -19.131 1.00 77.44 123 PHE A CA 1
ATOM 978 C C . PHE A 1 123 ? 40.202 2.484 -20.184 1.00 77.44 123 PHE A C 1
ATOM 980 O O . PHE A 1 123 ? 41.401 2.402 -20.468 1.00 77.44 123 PHE A O 1
ATOM 987 N N . LEU A 1 124 ? 39.273 1.749 -20.802 1.00 76.06 124 LEU A N 1
ATOM 988 C CA . LEU A 1 124 ? 39.572 0.820 -21.894 1.00 76.06 124 LEU A CA 1
ATOM 989 C C . LEU A 1 124 ? 40.093 1.556 -23.138 1.00 76.06 124 LEU A C 1
ATOM 991 O O . LEU A 1 124 ? 41.076 1.110 -23.732 1.00 76.06 124 LEU A O 1
ATOM 995 N N . HIS A 1 125 ? 39.520 2.714 -23.482 1.00 72.06 125 HIS A N 1
ATOM 996 C CA . HIS A 1 125 ? 40.016 3.552 -24.579 1.00 72.06 125 HIS A CA 1
ATOM 997 C C . HIS A 1 125 ? 41.441 4.066 -24.325 1.00 72.06 125 HIS A C 1
ATOM 999 O O . HIS A 1 125 ? 42.286 3.980 -25.215 1.00 72.06 125 HIS A O 1
ATOM 1005 N N . ARG A 1 126 ? 41.752 4.536 -23.106 1.00 68.62 126 ARG A N 1
ATOM 1006 C CA . ARG A 1 126 ? 43.113 4.982 -22.747 1.00 68.62 126 ARG A CA 1
ATOM 1007 C C . ARG A 1 126 ? 44.143 3.854 -22.826 1.00 68.62 126 ARG A C 1
ATOM 1009 O O . ARG A 1 126 ? 45.247 4.086 -23.313 1.00 68.62 126 ARG A O 1
ATOM 1016 N N . LYS A 1 127 ? 43.798 2.637 -22.390 1.00 61.97 127 LYS A N 1
ATOM 1017 C CA . LYS A 1 127 ? 44.691 1.471 -22.521 1.00 61.97 127 LYS A CA 1
ATOM 1018 C C . LYS A 1 127 ? 44.882 1.034 -23.975 1.00 61.97 127 LYS A C 1
ATOM 1020 O O . LYS A 1 127 ? 45.999 0.689 -24.346 1.00 61.97 127 LYS A O 1
ATOM 1025 N N . GLY A 1 128 ? 43.837 1.103 -24.802 1.00 57.44 128 GLY A N 1
ATOM 1026 C CA . GLY A 1 128 ? 43.935 0.838 -26.241 1.00 57.44 128 GLY A CA 1
ATOM 1027 C C . GLY A 1 128 ? 44.833 1.838 -26.978 1.00 57.44 128 GLY A C 1
ATOM 1028 O O . GLY A 1 128 ? 45.601 1.448 -27.853 1.00 57.44 128 GLY A O 1
ATOM 1029 N N . SER A 1 129 ? 44.815 3.115 -26.582 1.00 53.25 129 SER A N 1
ATOM 1030 C CA . SER A 1 129 ? 45.702 4.141 -27.151 1.00 53.25 129 SER A CA 1
ATOM 1031 C C . SER A 1 129 ? 47.160 4.040 -26.679 1.00 53.25 129 SER A C 1
ATOM 1033 O O . SER A 1 129 ? 48.053 4.450 -27.414 1.00 53.25 129 SER A O 1
ATOM 1035 N N . ALA A 1 130 ? 47.428 3.465 -25.502 1.00 54.72 130 ALA A N 1
ATOM 1036 C CA . ALA A 1 130 ? 48.792 3.243 -25.006 1.00 54.72 130 ALA A CA 1
ATOM 1037 C C . ALA A 1 130 ? 49.507 2.045 -25.671 1.00 54.72 130 ALA A C 1
ATOM 1039 O O . ALA A 1 130 ? 50.730 1.969 -25.629 1.00 54.72 130 ALA A O 1
ATOM 1040 N N . GLY A 1 131 ? 48.765 1.125 -26.301 1.00 50.00 131 GLY A N 1
ATOM 1041 C CA . GLY A 1 131 ? 49.320 -0.039 -27.009 1.00 50.00 131 GLY A CA 1
ATOM 1042 C C . GLY A 1 131 ? 49.722 0.205 -28.470 1.00 50.00 131 GLY A C 1
ATOM 1043 O O . GLY A 1 131 ? 50.278 -0.696 -29.087 1.00 50.00 131 GLY A O 1
ATOM 1044 N N . ASN A 1 132 ? 49.455 1.396 -29.024 1.00 47.28 132 ASN A N 1
ATOM 1045 C CA . ASN A 1 132 ? 49.654 1.718 -30.447 1.00 47.28 132 ASN A CA 1
ATOM 1046 C C . ASN A 1 132 ? 50.715 2.807 -30.713 1.00 47.28 132 ASN A C 1
ATOM 1048 O O . ASN A 1 132 ? 50.767 3.349 -31.817 1.00 47.28 132 ASN A O 1
ATOM 1052 N N . GLN A 1 133 ? 51.577 3.140 -29.745 1.00 43.53 133 GLN A N 1
ATOM 1053 C CA . GLN A 1 133 ? 52.776 3.930 -30.045 1.00 43.53 133 GLN A CA 1
ATOM 1054 C C . GLN A 1 133 ? 53.881 3.002 -30.578 1.00 43.53 133 GLN A C 1
ATOM 1056 O O . GLN A 1 133 ? 54.339 2.135 -29.831 1.00 43.53 133 GLN A O 1
ATOM 1061 N N . PRO A 1 134 ? 54.334 3.151 -31.840 1.00 46.28 134 PRO A N 1
ATOM 1062 C CA . PRO A 1 134 ? 55.554 2.486 -32.274 1.00 46.28 134 PRO A CA 1
ATOM 1063 C C . PRO A 1 134 ? 56.739 3.035 -31.457 1.00 46.28 134 PRO A C 1
ATOM 1065 O O . PRO A 1 134 ? 56.706 4.197 -31.038 1.00 46.28 134 PRO A O 1
ATOM 1068 N N . PRO A 1 135 ? 57.778 2.221 -31.198 1.00 48.00 135 PRO A N 1
ATOM 1069 C CA . PRO A 1 135 ? 58.910 2.636 -30.378 1.00 48.00 135 PRO A CA 1
ATOM 1070 C C . PRO A 1 135 ? 59.604 3.865 -30.989 1.00 48.00 135 PRO A C 1
ATOM 1072 O O . PRO A 1 135 ? 59.593 4.030 -32.214 1.00 48.00 135 PRO A O 1
ATOM 1075 N N . PRO A 1 136 ? 60.238 4.726 -30.172 1.00 43.97 136 PRO A N 1
ATOM 1076 C CA . PRO A 1 136 ? 60.986 5.862 -30.683 1.00 43.97 136 PRO A CA 1
ATOM 1077 C C . PRO A 1 136 ? 62.205 5.331 -31.441 1.00 43.97 136 PRO A C 1
ATOM 1079 O O . PRO A 1 136 ? 63.190 4.891 -30.850 1.00 43.97 136 PRO A O 1
ATOM 1082 N N . HIS A 1 137 ? 62.133 5.335 -32.771 1.00 40.44 137 HIS A N 1
ATOM 1083 C CA . HIS A 1 137 ? 63.297 5.078 -33.603 1.00 40.44 137 HIS A CA 1
ATOM 1084 C C . HIS A 1 137 ? 64.307 6.210 -33.380 1.00 40.44 137 HIS A C 1
ATOM 1086 O O . HIS A 1 137 ? 64.024 7.374 -33.661 1.00 40.44 137 HIS A O 1
ATOM 1092 N N . CYS A 1 138 ? 65.488 5.849 -32.874 1.00 41.44 138 CYS A N 1
ATOM 1093 C CA . CYS A 1 138 ? 66.671 6.699 -32.820 1.00 41.44 138 CYS A CA 1
ATOM 1094 C C . CYS A 1 138 ? 66.918 7.374 -34.179 1.00 41.44 138 CYS A C 1
ATOM 1096 O O . CYS A 1 138 ? 67.347 6.718 -35.128 1.00 41.44 138 CYS A O 1
ATOM 1098 N N . GLN A 1 139 ? 66.703 8.686 -34.270 1.00 39.50 139 GLN A N 1
ATOM 1099 C CA . GLN A 1 139 ? 67.270 9.495 -35.345 1.00 39.50 139 GLN A CA 1
ATOM 1100 C C . GLN A 1 139 ? 68.747 9.750 -35.021 1.00 39.50 139 GLN A C 1
ATOM 1102 O O . GLN A 1 139 ? 69.076 10.596 -34.195 1.00 39.50 139 GLN A O 1
ATOM 1107 N N . GLN A 1 140 ? 69.649 9.002 -35.660 1.00 43.59 140 GLN A N 1
ATOM 1108 C CA . GLN A 1 140 ? 71.042 9.433 -35.800 1.00 43.59 140 GLN A CA 1
ATOM 1109 C C . GLN A 1 140 ? 71.133 10.505 -36.903 1.00 43.59 140 GLN A C 1
ATOM 1111 O O . GLN A 1 140 ? 70.511 10.339 -37.956 1.00 43.59 140 GLN A O 1
ATOM 1116 N N . PRO A 1 141 ? 71.918 11.582 -36.723 1.00 40.25 141 PRO A N 1
ATOM 1117 C CA . PRO A 1 141 ? 72.102 12.595 -37.750 1.00 40.25 141 PRO A CA 1
ATOM 1118 C C . PRO A 1 141 ? 73.176 12.133 -38.744 1.00 40.25 141 PRO A C 1
ATOM 1120 O O . PRO A 1 141 ? 74.366 12.162 -38.443 1.00 40.25 141 PRO A O 1
ATOM 1123 N N . ILE A 1 142 ? 72.778 11.730 -39.952 1.00 42.12 142 ILE A N 1
ATOM 1124 C CA . ILE A 1 142 ? 73.705 11.559 -41.081 1.00 42.12 142 ILE A CA 1
ATOM 1125 C C . ILE A 1 142 ? 73.459 12.708 -42.056 1.00 42.12 142 ILE A C 1
ATOM 1127 O O . ILE A 1 142 ? 72.779 12.572 -43.067 1.00 42.12 142 ILE A O 1
ATOM 1131 N N . ALA A 1 143 ? 74.026 13.866 -41.733 1.00 46.84 143 ALA A N 1
ATOM 1132 C CA . ALA A 1 143 ? 74.168 14.983 -42.657 1.00 46.84 143 ALA A CA 1
ATOM 1133 C C . ALA A 1 143 ? 75.658 15.281 -42.840 1.00 46.84 143 ALA A C 1
ATOM 1135 O O . ALA A 1 143 ? 76.155 16.298 -42.376 1.00 46.84 143 ALA A O 1
ATOM 1136 N N . GLN A 1 144 ? 76.393 14.367 -43.480 1.00 50.06 144 GLN A N 1
ATOM 1137 C CA . GLN A 1 144 ? 77.744 14.655 -43.973 1.00 50.06 144 GLN A CA 1
ATOM 1138 C C . GLN A 1 144 ? 78.214 13.597 -44.980 1.00 50.06 144 GLN A C 1
ATOM 1140 O O . GLN A 1 144 ? 78.958 12.681 -44.641 1.00 50.06 144 GLN A O 1
ATOM 1145 N N . ARG A 1 145 ? 77.814 13.730 -46.252 1.00 43.62 145 ARG A N 1
ATOM 1146 C CA . ARG A 1 145 ? 78.698 13.406 -47.389 1.00 43.62 145 ARG A CA 1
ATOM 1147 C C . ARG A 1 145 ? 78.095 13.787 -48.741 1.00 43.62 145 ARG A C 1
ATOM 1149 O O . ARG A 1 145 ? 77.029 13.308 -49.097 1.00 43.62 145 ARG A O 1
ATOM 1156 N N . ARG A 1 146 ? 78.924 14.488 -49.525 1.00 40.75 146 ARG A N 1
ATOM 1157 C CA . ARG A 1 146 ? 78.881 14.723 -50.985 1.00 40.75 146 ARG A CA 1
ATOM 1158 C C . ARG A 1 146 ? 78.065 15.927 -51.471 1.00 40.75 146 ARG A C 1
ATOM 1160 O O . ARG A 1 146 ? 76.892 15.799 -51.791 1.00 40.75 146 ARG A O 1
ATOM 1167 N N . ARG A 1 147 ? 78.764 17.038 -51.725 1.00 42.53 147 ARG A N 1
ATOM 1168 C CA . ARG A 1 147 ? 79.222 17.421 -53.079 1.00 42.53 147 ARG A CA 1
ATOM 1169 C C . ARG A 1 147 ? 80.164 18.627 -52.980 1.00 42.53 147 ARG A C 1
ATOM 1171 O O . ARG A 1 147 ? 79.721 19.746 -52.789 1.00 42.53 147 ARG A O 1
ATOM 1178 N N . ASN A 1 148 ? 81.460 18.356 -53.101 1.00 43.19 148 ASN A N 1
ATOM 1179 C CA . ASN A 1 148 ? 82.472 19.310 -53.544 1.00 43.19 148 ASN A CA 1
ATOM 1180 C C . ASN A 1 148 ? 83.162 18.625 -54.722 1.00 43.19 148 ASN A C 1
ATOM 1182 O O . ASN A 1 148 ? 84.079 17.835 -54.515 1.00 43.19 148 ASN A O 1
ATOM 1186 N N . THR A 1 149 ? 82.660 18.870 -55.925 1.00 44.66 149 THR A N 1
ATOM 1187 C CA . THR A 1 149 ? 83.362 18.585 -57.180 1.00 44.66 149 THR A CA 1
ATOM 1188 C C . THR A 1 149 ? 82.692 19.399 -58.278 1.00 44.66 149 THR A C 1
ATOM 1190 O O . THR A 1 149 ? 81.948 18.859 -59.076 1.00 44.66 149 THR A O 1
ATOM 1193 N N . ASP A 1 150 ? 82.943 20.707 -58.265 1.00 42.50 150 ASP A N 1
ATOM 1194 C CA . ASP A 1 150 ? 82.816 21.579 -59.436 1.00 42.50 150 ASP A CA 1
ATOM 1195 C C . ASP A 1 150 ? 84.045 22.499 -59.449 1.00 42.50 150 ASP A C 1
ATOM 1197 O O . ASP A 1 150 ? 84.056 23.601 -58.900 1.00 42.50 150 ASP A O 1
ATOM 1201 N N . ARG A 1 151 ? 85.137 21.966 -59.999 1.00 39.12 151 ARG A N 1
ATOM 1202 C CA . ARG A 1 151 ? 86.260 22.714 -60.571 1.00 39.12 151 ARG A CA 1
ATOM 1203 C C . ARG A 1 151 ? 86.850 21.849 -61.674 1.00 39.12 151 ARG A C 1
ATOM 1205 O O . ARG A 1 151 ? 87.569 20.901 -61.362 1.00 39.12 151 ARG A O 1
ATOM 1212 N N . LEU A 1 152 ? 86.506 22.183 -62.913 1.00 39.22 152 LEU A N 1
ATOM 1213 C CA . LEU A 1 152 ? 87.357 22.179 -64.106 1.00 39.22 152 LEU A CA 1
ATOM 1214 C C . LEU A 1 152 ? 86.598 22.887 -65.229 1.00 39.22 152 LEU A C 1
ATOM 1216 O O . LEU A 1 152 ? 85.426 22.519 -65.451 1.00 39.22 152 LEU A O 1
#

Secondary structure (DSSP, 8-state):
--------S-TT-SS--HHHHHHHHHHHHHHHHHHHIIIIIHHHHHHHHHHHHHHHHHHHHHHHHHT-THHHHHHHHHTSHHHHHHHHHHHHHHHHHHHHHHHHHHHHHHHHHHHHHHHHHHHHHHHHHHT-PPP-----------------

Organism: Diploptera punctata (NCBI:txid6984)

pLDDT: mean 72.71, std 16.85, range [36.53, 91.12]

Foldseek 3Di:
DDPPPPCVDDPPDPDDDVVVVVVVVVVVVVVVVVCCCVPPVVVVLVVLQVVLLVVLVVLVVVCVVPVDPVSNVVSVVSNDVVVSVVSSVVVVVVVVVVVVVVVVVVVVVVVVVVVVVVVVVVVVVVVVVVVPDDDPDDDDDDPDDDDDDPDD

Sequence (152 aa):
MTVYELNLWPPRLKHPPLIHMLIYQAVMGMIITNAAYVVIWQRIDYSCSVLCFFCAAVIRKLNECLGLEIVKDVADWCESECAYDMLSTSISILLLLWLLIATDTACNLITTGVRFTEKIREFLHRKGSAGNQPPPHCQQPIAQRRRNTDRL

Radius of gyration: 37.44 Å; chains: 1; bounding box: 106×45×97 Å